Protein AF-A0A8T4I5Z6-F1 (afdb_monomer_lite)

Sequence (72 aa):
PTAFARAFDMATIHGKNMAGSTGPFQDYLAMTSKSVALGPTAQNMGGIWGDFVEGLDQIIDDDWDYTGTVAD

Secondary structure (DSSP, 8-state):
--HHHHHHHHHHHHSB-TTSSB-S-SS-GGGSS----SS-S-GGGTTHHHHHHHHHHHHHTTT---------

Foldseek 3Di:
DDPVVVQVCCCQAVCAGPVRHGHPDPDHNVVDPQDFDAAPQDVVRPHRNNRVVSSVCVQVVVVHDDPDDDDD

Radius of gyration: 14.67 Å; chains: 1; bounding box: 36×20×40 Å

Structure (mmCIF, N/CA/C/O backbone):
data_AF-A0A8T4I5Z6-F1
#
_entry.id   AF-A0A8T4I5Z6-F1
#
loop_
_atom_site.group_PDB
_atom_site.id
_atom_site.type_symbol
_atom_site.label_atom_id
_atom_site.label_alt_id
_atom_site.label_comp_id
_atom_site.label_asym_id
_atom_site.label_entity_id
_atom_site.label_seq_id
_atom_site.pdbx_PDB_ins_code
_atom_site.Cartn_x
_atom_site.Cartn_y
_atom_site.Cartn_z
_atom_site.occupancy
_atom_site.B_iso_or_equiv
_atom_site.auth_seq_id
_atom_site.auth_comp_id
_atom_site.auth_asym_id
_atom_site.auth_atom_id
_atom_site.pdbx_PDB_model_num
ATOM 1 N N . PRO A 1 1 ? 17.733 -6.269 1.559 1.00 62.84 1 PRO A N 1
ATOM 2 C CA . PRO A 1 1 ? 17.045 -6.231 0.244 1.00 62.84 1 PRO A CA 1
ATOM 3 C C . PRO A 1 1 ? 18.044 -6.040 -0.907 1.00 62.84 1 PRO A C 1
ATOM 5 O O . PRO A 1 1 ? 18.884 -5.145 -0.845 1.00 62.84 1 PRO A O 1
ATOM 8 N N . THR A 1 2 ? 17.982 -6.906 -1.918 1.00 86.69 2 THR A N 1
ATOM 9 C CA . THR A 1 2 ? 18.803 -6.803 -3.134 1.00 86.69 2 THR A CA 1
ATOM 10 C C . THR A 1 2 ? 18.355 -5.608 -3.984 1.00 86.69 2 THR A C 1
ATOM 12 O O . THR A 1 2 ? 17.236 -5.115 -3.833 1.00 86.69 2 THR A O 1
ATOM 15 N N . ALA A 1 3 ? 19.221 -5.118 -4.876 1.00 86.56 3 ALA A N 1
ATOM 16 C CA . ALA A 1 3 ? 18.917 -3.953 -5.714 1.00 86.56 3 ALA A CA 1
ATOM 17 C C . ALA A 1 3 ? 17.651 -4.150 -6.569 1.00 86.56 3 ALA A C 1
ATOM 19 O O . ALA A 1 3 ? 16.870 -3.217 -6.727 1.00 86.56 3 ALA A O 1
ATOM 20 N N . PHE A 1 4 ? 17.419 -5.374 -7.054 1.00 88.75 4 PHE A N 1
ATOM 21 C CA . PHE A 1 4 ? 16.224 -5.702 -7.827 1.00 88.75 4 PHE A CA 1
ATOM 22 C C . PHE A 1 4 ? 14.942 -5.606 -6.994 1.00 88.75 4 PHE A C 1
ATOM 24 O O . PHE A 1 4 ? 13.983 -5.003 -7.455 1.00 88.75 4 PHE A O 1
ATOM 31 N N . ALA A 1 5 ? 14.937 -6.128 -5.762 1.00 92.06 5 ALA A N 1
ATOM 32 C CA . ALA A 1 5 ? 13.760 -6.056 -4.894 1.00 92.06 5 ALA A CA 1
ATOM 33 C C . ALA A 1 5 ? 13.348 -4.600 -4.623 1.00 92.06 5 ALA A C 1
ATOM 35 O O . ALA A 1 5 ? 12.189 -4.253 -4.782 1.00 92.06 5 ALA A O 1
ATOM 36 N N . ARG A 1 6 ? 14.316 -3.715 -4.344 1.00 91.00 6 ARG A N 1
ATOM 37 C CA . ARG A 1 6 ? 14.036 -2.278 -4.161 1.00 91.00 6 ARG A CA 1
A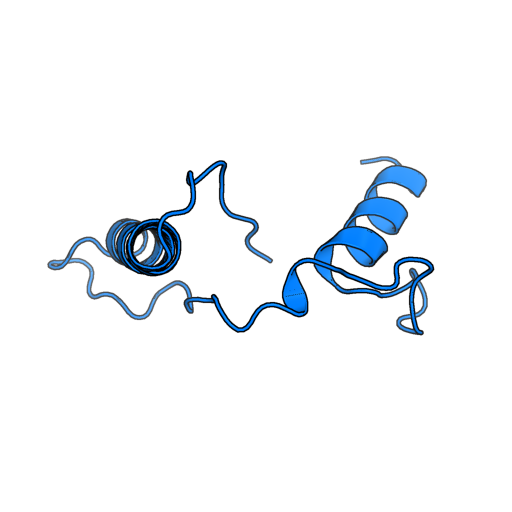TOM 38 C C . ARG A 1 6 ? 13.478 -1.620 -5.423 1.00 91.00 6 ARG A C 1
ATOM 40 O O . ARG A 1 6 ? 12.579 -0.796 -5.334 1.00 91.00 6 ARG A O 1
ATOM 47 N N . ALA A 1 7 ? 14.023 -1.966 -6.589 1.00 92.00 7 ALA A N 1
ATOM 48 C CA . ALA A 1 7 ? 13.542 -1.439 -7.864 1.00 92.00 7 ALA A CA 1
ATOM 49 C C . ALA A 1 7 ? 12.132 -1.934 -8.198 1.00 92.00 7 ALA A C 1
ATOM 51 O O . ALA A 1 7 ? 11.337 -1.177 -8.749 1.00 92.00 7 ALA A O 1
ATOM 52 N N . PHE A 1 8 ? 11.829 -3.184 -7.849 1.00 93.06 8 PHE A N 1
ATOM 53 C CA . PHE A 1 8 ? 10.498 -3.750 -7.982 1.00 93.06 8 PHE A CA 1
ATOM 54 C C . PHE A 1 8 ? 9.504 -3.036 -7.062 1.00 93.06 8 PHE A C 1
ATOM 56 O O . PHE A 1 8 ? 8.506 -2.544 -7.571 1.00 93.06 8 PHE A O 1
ATOM 63 N N . ASP A 1 9 ? 9.815 -2.879 -5.770 1.00 92.94 9 ASP A N 1
ATOM 64 C CA . ASP A 1 9 ? 8.956 -2.174 -4.804 1.00 92.94 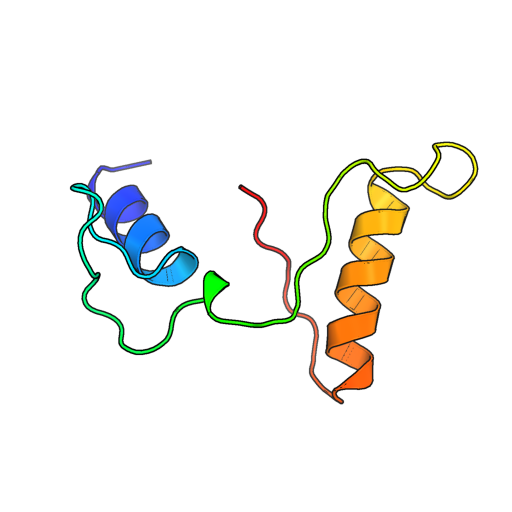9 ASP A CA 1
ATOM 65 C C . ASP A 1 9 ? 8.704 -0.714 -5.227 1.00 92.94 9 ASP A C 1
ATOM 67 O O . ASP A 1 9 ? 7.565 -0.255 -5.243 1.00 92.94 9 ASP A O 1
ATOM 71 N N . MET A 1 10 ? 9.738 0.009 -5.678 1.00 93.94 10 MET A N 1
ATOM 72 C CA . MET A 1 10 ? 9.580 1.376 -6.204 1.00 93.94 10 MET A CA 1
ATOM 73 C C . MET A 1 10 ? 8.644 1.446 -7.415 1.00 93.94 10 MET A C 1
ATOM 75 O O . MET A 1 10 ? 7.876 2.402 -7.564 1.00 93.94 10 MET A O 1
ATOM 79 N N . ALA A 1 11 ? 8.699 0.435 -8.279 1.00 95.38 11 ALA A N 1
ATOM 80 C CA . ALA A 1 11 ? 7.858 0.362 -9.457 1.00 95.38 11 ALA A CA 1
ATOM 81 C C . ALA A 1 11 ? 6.415 -0.022 -9.105 1.00 95.38 11 ALA A C 1
ATOM 83 O O . ALA A 1 11 ? 5.495 0.622 -9.600 1.00 95.38 11 ALA A O 1
ATOM 84 N N . THR A 1 12 ? 6.201 -1.037 -8.265 1.00 94.75 12 THR A N 1
ATOM 85 C CA . THR A 1 12 ? 4.861 -1.545 -7.924 1.00 94.75 12 THR A CA 1
ATOM 86 C C . THR A 1 12 ? 4.113 -0.646 -6.946 1.00 94.75 12 THR A C 1
ATOM 88 O O . THR A 1 12 ? 2.897 -0.506 -7.062 1.00 94.75 12 THR A O 1
ATOM 91 N N . ILE A 1 13 ? 4.816 -0.014 -6.002 1.00 94.38 13 ILE A N 1
ATOM 92 C CA . ILE A 1 13 ? 4.203 0.867 -5.006 1.00 94.38 13 ILE A CA 1
ATOM 93 C C . ILE A 1 13 ? 4.036 2.270 -5.582 1.00 94.38 13 ILE A C 1
ATOM 95 O O . ILE A 1 13 ? 2.930 2.801 -5.581 1.00 94.38 13 ILE A O 1
ATOM 99 N N . HIS A 1 14 ? 5.105 2.868 -6.113 1.00 94.88 14 HIS A N 1
ATOM 100 C CA . HIS A 1 14 ? 5.111 4.289 -6.481 1.00 94.88 14 HIS A CA 1
ATOM 101 C C . HIS A 1 14 ? 5.004 4.555 -7.984 1.00 94.88 14 HIS A C 1
ATOM 103 O O . HIS A 1 14 ? 4.994 5.721 -8.384 1.00 94.88 14 HIS A O 1
ATOM 109 N N . GLY A 1 15 ? 4.983 3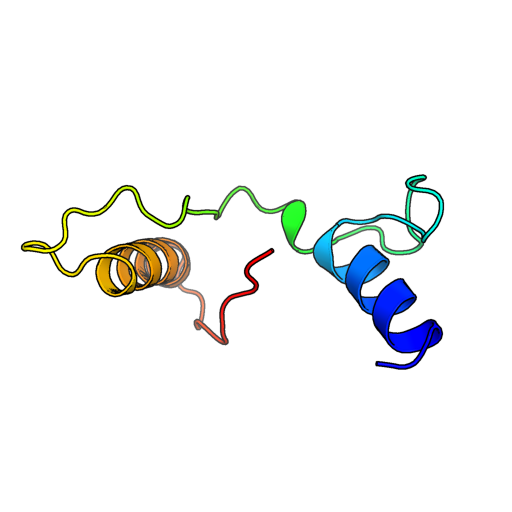.517 -8.826 1.00 95.38 15 GLY A N 1
ATOM 110 C CA . GLY A 1 15 ? 4.945 3.688 -10.278 1.00 95.38 15 GLY A CA 1
ATOM 111 C C . GLY A 1 15 ? 6.220 4.320 -10.834 1.00 95.38 15 GLY A C 1
ATOM 112 O O . GLY A 1 15 ? 6.168 4.997 -11.860 1.00 95.38 15 GLY A O 1
ATOM 113 N N . LYS A 1 16 ? 7.366 4.160 -10.151 1.00 95.69 16 LYS A N 1
ATOM 114 C CA . LYS A 1 16 ? 8.629 4.835 -10.492 1.00 95.69 16 LYS A CA 1
ATOM 115 C C . LYS A 1 16 ? 9.789 3.866 -10.677 1.00 95.69 16 LYS A C 1
ATOM 117 O O . LYS A 1 16 ? 9.862 2.816 -10.051 1.00 95.69 16 LYS A O 1
ATOM 122 N N . ASN A 1 17 ? 10.747 4.245 -11.516 1.00 94.12 17 ASN A N 1
ATOM 123 C CA . ASN A 1 17 ? 12.054 3.600 -11.553 1.00 94.12 17 ASN A CA 1
ATOM 124 C C . ASN A 1 17 ? 12.975 4.148 -10.444 1.00 94.12 17 ASN A C 1
ATOM 126 O O . ASN A 1 17 ? 12.671 5.139 -9.780 1.00 94.12 17 ASN A O 1
ATOM 130 N N . MET A 1 18 ? 14.152 3.540 -10.278 1.00 91.25 18 MET A N 1
ATOM 131 C CA . MET A 1 18 ? 15.131 3.957 -9.259 1.00 91.25 18 MET A CA 1
ATOM 132 C C . MET A 1 18 ? 15.709 5.368 -9.469 1.00 91.25 18 MET A C 1
ATOM 134 O O . MET A 1 18 ? 16.325 5.910 -8.558 1.00 91.25 18 MET A O 1
ATOM 138 N N . ALA A 1 19 ? 15.522 5.964 -10.649 1.00 92.06 19 ALA A N 1
ATOM 139 C CA . ALA A 1 19 ? 15.900 7.344 -10.951 1.00 92.06 19 ALA A CA 1
ATOM 140 C C . ALA A 1 19 ? 14.730 8.335 -10.764 1.00 92.06 19 ALA A C 1
ATOM 142 O O . ALA A 1 19 ? 14.862 9.511 -11.093 1.00 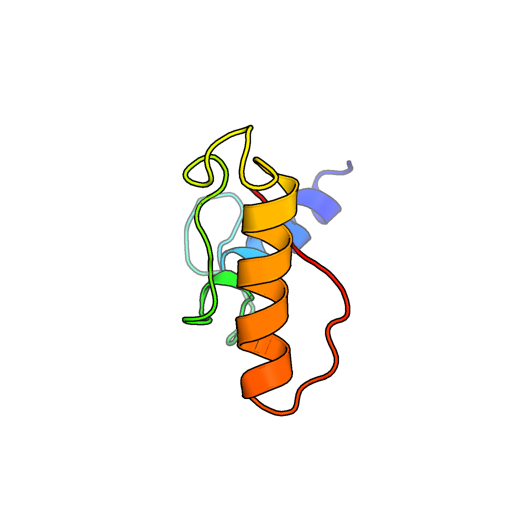92.06 19 ALA A O 1
ATOM 143 N N . GLY A 1 20 ? 13.576 7.872 -10.265 1.00 91.12 20 GLY A N 1
ATOM 144 C CA . GLY A 1 20 ? 12.388 8.688 -10.005 1.00 91.12 20 GLY A CA 1
ATOM 145 C C . GLY A 1 20 ? 11.530 9.010 -11.233 1.00 91.12 20 GLY A C 1
ATOM 146 O O . GLY A 1 20 ? 10.543 9.729 -11.098 1.00 91.12 20 GLY A O 1
ATOM 147 N N . SER A 1 21 ? 11.874 8.490 -12.415 1.00 94.50 21 SER A N 1
ATOM 148 C CA . SER A 1 21 ? 11.036 8.598 -13.622 1.00 94.50 21 SER A CA 1
ATOM 149 C C . SER A 1 21 ? 9.926 7.544 -13.620 1.00 94.50 21 SER A C 1
ATOM 151 O O . SER A 1 21 ? 9.946 6.641 -12.786 1.00 94.50 21 SER A O 1
ATOM 153 N N . THR A 1 22 ? 8.988 7.621 -14.568 1.00 95.38 22 THR A N 1
ATOM 154 C CA . THR A 1 22 ? 7.897 6.645 -14.721 1.00 95.38 22 THR A CA 1
ATOM 155 C C . THR A 1 22 ? 8.418 5.206 -14.777 1.00 95.38 22 THR A C 1
ATOM 157 O O . THR A 1 22 ? 9.385 4.897 -15.478 1.00 95.38 22 THR A O 1
ATOM 160 N N . GLY A 1 23 ? 7.792 4.341 -13.983 1.00 93.75 23 GLY A N 1
ATOM 161 C CA . GLY A 1 23 ? 8.065 2.915 -13.900 1.00 93.75 23 GLY A CA 1
ATOM 162 C C . GLY A 1 23 ? 7.405 2.115 -15.031 1.00 93.75 23 GLY A C 1
ATOM 163 O O . GLY A 1 23 ? 6.670 2.664 -15.846 1.00 93.75 23 GLY A O 1
ATOM 164 N N . PRO A 1 24 ? 7.681 0.804 -15.104 1.00 95.31 24 PRO A N 1
ATOM 165 C CA . PRO A 1 24 ? 7.197 -0.066 -16.177 1.00 95.31 24 PRO A CA 1
ATOM 166 C C . PRO A 1 24 ? 5.726 -0.488 -16.039 1.00 95.31 24 PRO A C 1
ATOM 168 O O . PRO A 1 24 ? 5.170 -1.029 -16.993 1.00 95.31 24 PRO A O 1
ATOM 171 N N . PHE A 1 25 ? 5.110 -0.301 -14.869 1.00 94.56 25 PHE A N 1
ATOM 172 C CA . PHE A 1 25 ? 3.728 -0.702 -14.623 1.00 94.56 25 PHE A CA 1
ATOM 173 C C . PHE A 1 25 ? 2.769 0.441 -14.938 1.00 94.56 25 PHE A C 1
ATOM 175 O O . PHE A 1 25 ? 3.019 1.587 -14.567 1.00 94.56 25 PHE A O 1
ATOM 182 N N . GLN A 1 26 ? 1.676 0.110 -15.625 1.00 94.69 26 GLN A N 1
ATOM 183 C CA . GLN A 1 26 ? 0.596 1.052 -15.906 1.00 94.69 26 GLN A CA 1
ATOM 184 C C . GLN A 1 26 ? -0.178 1.400 -14.627 1.00 94.69 26 GLN A C 1
ATOM 186 O O . GLN A 1 26 ? -0.443 2.574 -14.388 1.00 94.69 26 GLN A O 1
ATOM 191 N N . ASP A 1 27 ? -0.463 0.389 -13.803 1.00 94.81 27 ASP A N 1
ATOM 192 C CA . ASP A 1 27 ? -1.135 0.525 -12.512 1.00 94.81 27 ASP A CA 1
ATOM 193 C C . ASP A 1 27 ? -0.137 0.256 -11.373 1.00 94.81 27 ASP A C 1
ATOM 195 O O . ASP A 1 27 ? 0.700 -0.647 -11.463 1.00 94.81 27 ASP A O 1
ATOM 199 N N . TYR A 1 28 ? -0.215 1.043 -10.301 1.00 94.38 28 TYR A N 1
ATOM 200 C CA . TYR A 1 28 ? 0.651 0.945 -9.120 1.00 94.38 28 TYR A CA 1
ATOM 201 C C . TYR A 1 28 ? -0.126 1.323 -7.854 1.00 94.38 28 TYR A C 1
ATOM 203 O O . TYR A 1 28 ? -1.118 2.046 -7.927 1.00 94.38 28 TYR A O 1
ATOM 211 N N . LEU A 1 29 ? 0.308 0.847 -6.682 1.00 91.38 29 LEU A N 1
ATOM 212 C CA . LEU A 1 29 ? -0.490 0.956 -5.450 1.00 91.38 29 LEU A CA 1
ATOM 213 C C . LEU A 1 29 ? -0.796 2.407 -5.062 1.00 91.38 29 LEU A C 1
ATOM 215 O O . LEU A 1 29 ? -1.946 2.725 -4.791 1.00 91.38 29 LEU A O 1
ATOM 219 N N . ALA A 1 30 ? 0.186 3.308 -5.117 1.00 91.44 30 ALA A N 1
ATOM 220 C CA . ALA A 1 30 ? 0.005 4.726 -4.794 1.00 91.44 30 ALA A CA 1
ATOM 221 C C . ALA A 1 30 ? -0.859 5.503 -5.812 1.00 91.44 30 ALA A C 1
ATOM 223 O O . ALA A 1 30 ? -1.041 6.709 -5.660 1.00 91.44 30 ALA A O 1
ATOM 224 N N . MET A 1 31 ? -1.367 4.851 -6.865 1.00 92.50 31 MET A N 1
ATOM 225 C CA . MET A 1 31 ? -2.357 5.435 -7.773 1.00 92.50 31 MET A CA 1
ATOM 226 C C . MET A 1 31 ? -3.768 5.436 -7.165 1.00 92.50 31 MET A C 1
ATOM 228 O O . MET A 1 31 ? -4.623 6.200 -7.609 1.00 92.50 31 MET A O 1
ATOM 232 N N . THR A 1 32 ? -4.024 4.592 -6.160 1.00 90.19 32 THR A N 1
ATOM 233 C CA . THR A 1 32 ? -5.316 4.546 -5.468 1.00 90.19 32 THR A CA 1
ATOM 234 C C . THR A 1 32 ? -5.594 5.835 -4.692 1.00 90.19 32 THR A C 1
ATOM 236 O O . THR A 1 32 ? -4.684 6.476 -4.169 1.00 90.19 32 THR A O 1
ATOM 239 N N . SER A 1 33 ? -6.870 6.198 -4.554 1.00 89.94 33 SER A N 1
ATOM 240 C CA . SER A 1 33 ? -7.298 7.271 -3.648 1.00 89.94 33 SER A CA 1
ATOM 241 C C . SER A 1 33 ? -7.418 6.811 -2.190 1.00 89.94 33 SER A C 1
ATOM 243 O O . SER A 1 33 ? -7.645 7.633 -1.307 1.00 89.94 33 SER A O 1
ATOM 245 N N . LYS A 1 34 ? -7.298 5.504 -1.938 1.00 91.00 34 LYS A N 1
ATOM 246 C CA . LYS A 1 34 ? -7.463 4.869 -0.627 1.00 91.00 34 LYS A CA 1
ATOM 247 C C . LYS A 1 34 ? -6.152 4.924 0.155 1.00 91.00 34 LYS A C 1
ATOM 249 O O . LYS A 1 34 ? -5.305 4.042 0.039 1.00 91.00 34 LYS A O 1
ATOM 254 N N . SER A 1 35 ? -5.956 6.002 0.907 1.00 91.38 35 SER A N 1
ATOM 255 C CA . SER A 1 35 ? -4.792 6.174 1.778 1.00 91.38 35 SER A CA 1
ATOM 256 C C . SER A 1 35 ? -5.171 6.911 3.058 1.00 91.38 35 SER A C 1
ATOM 258 O O . SER A 1 35 ? -6.081 7.740 3.066 1.00 91.38 35 SER A O 1
ATOM 260 N N . VAL A 1 36 ? -4.460 6.595 4.138 1.00 92.94 36 VAL A N 1
ATOM 261 C CA . VAL A 1 36 ? -4.618 7.211 5.458 1.00 92.94 36 VAL A CA 1
ATOM 262 C C . VAL A 1 36 ? -3.242 7.663 5.932 1.00 92.94 36 VAL A C 1
ATOM 264 O O . VAL A 1 36 ? -2.246 6.966 5.730 1.00 92.94 36 VAL A O 1
ATOM 267 N N . ALA A 1 37 ? -3.172 8.848 6.536 1.00 93.19 37 ALA A N 1
ATOM 268 C CA . ALA A 1 37 ? -1.948 9.322 7.167 1.00 93.19 37 ALA A CA 1
ATOM 269 C C . ALA A 1 37 ? -1.732 8.586 8.497 1.00 93.19 37 ALA A C 1
ATOM 271 O O . ALA A 1 37 ? -2.671 8.430 9.267 1.00 93.19 37 ALA A O 1
ATOM 272 N N . LEU A 1 38 ? -0.497 8.179 8.793 1.00 92.00 38 LEU A N 1
ATOM 273 C CA . LEU A 1 38 ? -0.156 7.544 10.069 1.00 92.00 38 LEU A CA 1
ATOM 274 C C . LEU A 1 38 ? 0.232 8.596 11.121 1.00 92.00 38 LEU A C 1
ATOM 276 O O . LEU A 1 38 ? 1.006 9.512 10.841 1.00 92.00 38 LEU A O 1
ATOM 280 N N . GLY A 1 39 ? -0.282 8.451 12.342 1.00 94.06 39 GLY A N 1
ATOM 281 C CA . GLY A 1 39 ? -0.082 9.360 13.472 1.00 94.06 39 GLY A CA 1
ATOM 282 C C . GLY A 1 39 ? -1.176 10.395 13.811 1.00 94.06 39 GLY A C 1
ATOM 283 O O . GLY A 1 39 ? -1.029 11.011 14.871 1.00 94.06 39 GLY A O 1
ATOM 284 N N . PRO A 1 40 ? -2.238 10.652 13.017 1.00 94.56 40 PRO A N 1
ATOM 285 C CA . PRO A 1 40 ? -3.261 11.630 13.385 1.00 94.56 40 PRO A CA 1
ATOM 286 C C . PRO A 1 40 ? -4.213 11.124 14.477 1.00 94.56 40 PRO A C 1
ATOM 288 O O . PRO A 1 40 ? -4.724 11.945 15.245 1.00 94.56 40 PRO A O 1
ATOM 291 N N . THR A 1 41 ? -4.445 9.811 14.598 1.00 95.62 41 THR A N 1
ATOM 292 C CA . THR A 1 41 ? -5.315 9.283 15.654 1.00 95.62 41 THR A CA 1
ATOM 293 C C . THR A 1 41 ? -4.678 9.459 17.030 1.00 95.62 41 THR A C 1
ATOM 295 O O . THR A 1 41 ? -3.551 9.036 17.299 1.00 95.62 41 THR A O 1
ATOM 298 N N . ALA A 1 42 ? -5.425 10.069 17.952 1.00 95.50 42 ALA A N 1
ATOM 299 C CA . ALA A 1 42 ? -4.968 10.282 19.319 1.00 95.50 42 ALA A CA 1
ATOM 300 C C . ALA A 1 42 ? -4.693 8.951 20.046 1.00 95.50 42 ALA A C 1
ATOM 302 O O . ALA A 1 42 ? -5.376 7.947 19.840 1.00 95.50 42 ALA A O 1
ATOM 303 N N . GLN A 1 43 ? -3.722 8.940 20.965 1.00 93.00 43 GLN A N 1
ATOM 304 C CA . GLN A 1 43 ? -3.304 7.713 21.658 1.00 93.00 43 GLN A CA 1
ATOM 305 C C . GLN A 1 43 ? -4.437 7.056 22.466 1.00 93.00 43 GLN A C 1
ATOM 307 O O . GLN A 1 43 ? -4.536 5.833 22.514 1.00 93.00 43 GLN A O 1
ATOM 312 N N . ASN A 1 44 ? -5.323 7.854 23.066 1.00 95.31 44 ASN A N 1
ATOM 313 C CA . ASN A 1 44 ? -6.507 7.368 23.783 1.00 95.31 44 ASN A CA 1
ATOM 314 C C . ASN A 1 44 ? -7.625 6.853 22.856 1.00 95.31 44 ASN A C 1
ATOM 316 O O . ASN A 1 44 ? -8.569 6.243 23.345 1.00 95.31 44 ASN A O 1
ATOM 320 N N . MET A 1 45 ? -7.514 7.096 21.549 1.00 92.31 45 MET A N 1
ATOM 321 C CA . MET A 1 45 ? -8.432 6.636 20.502 1.00 92.31 45 MET A CA 1
ATOM 322 C C . MET A 1 45 ? -7.852 5.461 19.694 1.00 92.31 45 MET A C 1
ATOM 324 O O . MET A 1 45 ? -8.410 5.088 18.671 1.00 92.31 45 MET A O 1
ATOM 328 N N . GLY A 1 46 ? -6.737 4.870 20.143 1.00 93.12 46 GLY A N 1
ATOM 329 C CA . GLY A 1 46 ? -6.082 3.731 19.486 1.00 93.12 46 GLY A CA 1
ATOM 330 C C . GLY A 1 46 ? -4.733 4.054 18.838 1.00 93.12 46 GLY A C 1
ATOM 331 O O . GLY A 1 46 ? -3.999 3.130 18.489 1.00 93.12 46 GLY A O 1
ATOM 332 N N . GLY A 1 47 ? -4.352 5.333 18.724 1.00 95.44 47 GLY A N 1
ATOM 333 C CA . GLY A 1 47 ? -3.082 5.736 18.112 1.00 95.44 47 GLY A CA 1
ATOM 334 C C . GLY A 1 47 ? -2.915 5.165 16.700 1.00 95.44 47 GLY A C 1
ATOM 335 O O . GLY A 1 47 ? -3.879 5.066 15.951 1.00 95.44 47 GLY A O 1
ATOM 336 N N . ILE A 1 48 ? -1.712 4.681 16.387 1.00 94.31 48 ILE A N 1
ATOM 337 C CA . ILE A 1 48 ? -1.388 4.065 15.088 1.00 94.31 48 ILE A CA 1
ATOM 338 C C . ILE A 1 48 ? -2.321 2.900 14.718 1.00 94.31 48 ILE A C 1
ATOM 340 O O . ILE A 1 48 ? -2.607 2.690 13.544 1.00 94.31 48 ILE A O 1
ATOM 344 N N . TRP A 1 49 ? -2.821 2.134 15.695 1.00 94.00 49 TRP A N 1
ATOM 345 C CA . TRP A 1 49 ? -3.790 1.074 15.398 1.00 94.00 49 TRP A CA 1
ATOM 346 C C . TRP A 1 49 ? -5.107 1.645 14.860 1.00 94.00 49 TRP A C 1
ATOM 348 O O . TRP A 1 49 ? -5.683 1.062 13.948 1.00 94.00 49 TRP A O 1
ATOM 358 N N . GLY A 1 50 ? -5.550 2.793 15.380 1.00 96.19 50 GLY A N 1
ATOM 359 C CA . GLY A 1 50 ? -6.737 3.480 14.875 1.00 96.19 50 GLY A CA 1
ATOM 360 C C . GLY A 1 50 ? -6.571 3.928 13.423 1.00 96.19 50 GLY A C 1
ATOM 361 O O . GLY A 1 50 ? -7.483 3.718 12.631 1.00 96.19 50 GLY A O 1
ATOM 362 N N . ASP A 1 51 ? -5.382 4.407 13.045 1.00 95.12 51 ASP A N 1
ATOM 363 C CA . ASP A 1 51 ? -5.085 4.773 11.651 1.00 95.12 51 ASP A CA 1
ATOM 364 C C . ASP A 1 51 ? -5.151 3.551 10.709 1.00 95.12 51 ASP A C 1
ATOM 366 O O . ASP A 1 51 ? -5.655 3.638 9.589 1.00 95.12 51 ASP A O 1
ATOM 370 N N . PHE A 1 52 ? -4.682 2.376 11.157 1.00 94.31 52 PHE A N 1
ATOM 371 C CA . PHE A 1 52 ? -4.804 1.139 10.372 1.00 94.31 52 PHE A CA 1
ATOM 372 C C . PHE A 1 52 ? -6.252 0.669 10.230 1.00 94.31 52 PHE A C 1
ATOM 374 O O . PHE A 1 52 ? -6.626 0.180 9.165 1.00 94.31 52 PHE A O 1
ATOM 381 N N . VAL A 1 53 ? -7.063 0.803 11.282 1.00 94.31 53 VAL A N 1
ATOM 382 C CA . VAL A 1 53 ? -8.489 0.452 11.232 1.00 94.31 53 VAL A CA 1
ATOM 383 C C . VAL A 1 53 ? -9.243 1.377 10.285 1.00 94.31 53 VAL A C 1
ATOM 385 O O . VAL A 1 53 ? -10.031 0.883 9.489 1.00 94.31 53 VAL A O 1
ATOM 388 N N . GLU A 1 54 ? -8.956 2.680 10.305 1.00 94.12 54 GLU A N 1
ATOM 389 C CA . GLU A 1 54 ? -9.523 3.635 9.346 1.00 94.12 54 GLU A CA 1
ATOM 390 C C . GLU A 1 54 ? -9.166 3.256 7.901 1.00 94.12 54 GLU A C 1
ATOM 392 O O . GLU A 1 54 ? -10.023 3.263 7.020 1.00 94.12 54 GLU A O 1
ATOM 397 N N . GLY A 1 55 ? -7.914 2.863 7.647 1.00 92.38 55 GLY A N 1
ATOM 398 C CA . GLY A 1 55 ? -7.498 2.399 6.322 1.00 92.38 55 GLY A CA 1
ATOM 399 C C . GLY A 1 55 ? -8.180 1.096 5.888 1.00 92.38 55 GLY A C 1
ATOM 400 O O . GLY A 1 55 ? -8.500 0.936 4.713 1.00 92.38 55 GLY A O 1
ATOM 401 N N . LEU A 1 56 ? -8.412 0.172 6.824 1.00 94.19 56 LEU A N 1
ATOM 402 C CA . LEU A 1 56 ? -9.115 -1.089 6.578 1.00 94.19 56 LEU A CA 1
ATOM 403 C C . LEU A 1 56 ? -10.600 -0.861 6.256 1.00 94.19 56 LEU A C 1
ATOM 405 O O . LEU A 1 56 ? -11.117 -1.490 5.334 1.00 94.19 56 LEU A O 1
ATOM 409 N N . ASP A 1 57 ? -11.249 0.069 6.958 1.00 94.06 57 ASP A N 1
ATOM 410 C CA . ASP A 1 57 ? -12.650 0.452 6.743 1.00 94.06 57 ASP A CA 1
ATOM 411 C C . ASP A 1 57 ? -12.887 0.911 5.296 1.00 94.06 57 ASP A C 1
ATOM 413 O O . ASP A 1 57 ? -13.771 0.404 4.614 1.00 94.06 57 ASP A O 1
ATOM 417 N N . GLN A 1 58 ? -11.990 1.747 4.755 1.00 93.00 58 GLN A N 1
ATOM 418 C CA . GLN A 1 58 ? -12.093 2.254 3.379 1.00 93.00 58 GLN A CA 1
ATOM 419 C C . GLN A 1 58 ? -12.082 1.176 2.281 1.00 93.00 58 GLN A C 1
ATOM 421 O O . GLN A 1 58 ? -12.536 1.453 1.165 1.00 93.00 58 GLN A O 1
ATOM 426 N N . ILE A 1 59 ? -11.488 0.008 2.552 1.00 92.94 59 ILE A N 1
ATOM 427 C CA . ILE A 1 59 ? -11.405 -1.120 1.613 1.00 92.94 59 ILE A CA 1
ATOM 428 C C . ILE A 1 59 ? -12.642 -2.008 1.743 1.00 92.94 59 ILE A C 1
ATOM 430 O O . ILE A 1 59 ? -13.221 -2.404 0.733 1.00 92.94 59 ILE A O 1
ATOM 434 N N . ILE A 1 60 ? -13.064 -2.283 2.978 1.00 93.50 60 ILE A N 1
ATOM 435 C CA . ILE A 1 60 ? -14.256 -3.092 3.248 1.00 93.50 60 ILE A CA 1
ATOM 436 C C . ILE A 1 60 ? -15.523 -2.366 2.782 1.00 93.50 60 ILE A C 1
ATOM 438 O O . ILE A 1 60 ? -16.405 -3.008 2.218 1.00 93.50 60 ILE A O 1
ATOM 442 N N . ASP A 1 61 ? -15.594 -1.041 2.930 1.00 93.75 61 ASP A N 1
ATOM 443 C CA . ASP A 1 61 ? -16.707 -0.217 2.436 1.00 93.75 61 ASP A CA 1
ATOM 444 C C . ASP A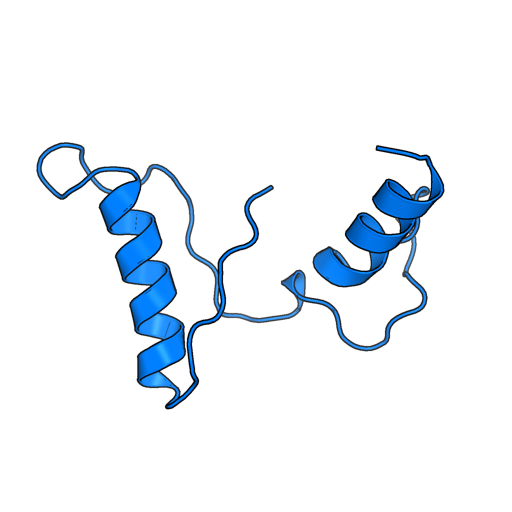 1 61 ? -16.898 -0.302 0.914 1.00 93.75 61 ASP A C 1
ATOM 446 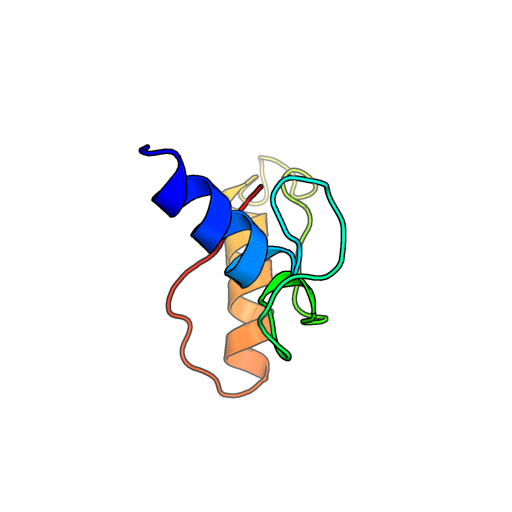O O . ASP A 1 61 ? -18.013 -0.147 0.413 1.00 93.75 61 ASP A O 1
ATOM 450 N N . ASP A 1 62 ? -15.825 -0.581 0.172 1.00 91.19 62 ASP A N 1
ATOM 451 C CA . ASP A 1 62 ? -15.883 -0.791 -1.275 1.00 91.19 62 ASP A CA 1
ATOM 452 C C . ASP A 1 62 ? -16.272 -2.238 -1.650 1.00 91.19 62 ASP A C 1
ATOM 454 O O . ASP A 1 62 ? -16.326 -2.553 -2.841 1.00 91.19 62 ASP A O 1
ATOM 458 N N . ASP A 1 63 ? -16.544 -3.106 -0.668 1.00 92.31 63 ASP A N 1
ATOM 459 C CA . ASP A 1 63 ? -16.818 -4.547 -0.816 1.00 92.31 63 ASP A CA 1
ATOM 460 C C . ASP A 1 63 ? -15.593 -5.361 -1.291 1.00 92.31 63 ASP A C 1
ATOM 462 O O . ASP A 1 63 ? -15.710 -6.323 -2.053 1.00 92.31 63 ASP A O 1
ATOM 466 N N . TRP A 1 64 ? -14.385 -4.965 -0.856 1.00 92.50 64 TRP A N 1
ATOM 467 C CA . TRP A 1 64 ? -13.130 -5.673 -1.151 1.00 92.50 64 TRP A CA 1
ATOM 468 C C . TRP A 1 64 ? -12.556 -6.381 0.079 1.00 92.50 64 TRP A C 1
ATOM 470 O O . TRP A 1 64 ? -12.623 -5.889 1.207 1.00 92.50 64 TRP A O 1
ATOM 480 N N . ASP A 1 65 ? -11.881 -7.508 -0.162 1.00 91.81 65 ASP A N 1
ATOM 481 C CA . ASP A 1 65 ? -11.105 -8.203 0.863 1.00 91.81 65 ASP A CA 1
ATOM 482 C C . ASP A 1 65 ? -9.797 -7.457 1.159 1.00 91.81 65 ASP A C 1
ATOM 484 O O . ASP A 1 65 ? -8.939 -7.268 0.291 1.00 91.81 65 ASP A O 1
ATOM 488 N N . TYR A 1 66 ? -9.602 -7.083 2.422 1.00 89.44 66 TYR A N 1
ATOM 489 C CA . TYR A 1 66 ? -8.358 -6.473 2.872 1.00 89.44 66 TYR A CA 1
ATOM 490 C C . TYR A 1 66 ? -7.247 -7.528 3.022 1.00 89.44 66 TYR A C 1
ATOM 492 O O . TYR A 1 66 ? -7.326 -8.429 3.859 1.00 89.44 66 TYR A O 1
ATOM 500 N N . THR A 1 67 ? -6.170 -7.393 2.242 1.00 90.75 67 THR A N 1
ATOM 501 C CA . THR A 1 67 ? -5.030 -8.333 2.257 1.00 90.75 67 THR A CA 1
ATOM 502 C C . THR A 1 67 ? -3.772 -7.788 2.937 1.00 90.75 67 THR A C 1
ATOM 504 O O . THR A 1 67 ? -2.826 -8.544 3.158 1.00 90.75 67 THR A O 1
ATOM 507 N N . GLY A 1 68 ? -3.723 -6.492 3.255 1.00 90.12 68 GLY A N 1
ATOM 508 C CA . GLY A 1 68 ? -2.594 -5.864 3.943 1.00 90.12 68 GLY A CA 1
ATOM 509 C C . GLY A 1 68 ? -2.429 -4.375 3.639 1.00 90.12 68 GLY A C 1
ATOM 510 O O . GLY A 1 68 ? -3.122 -3.816 2.792 1.00 90.12 68 GLY A O 1
ATOM 511 N N . THR A 1 69 ? -1.472 -3.744 4.322 1.00 90.56 69 THR A N 1
ATOM 512 C CA . THR A 1 69 ? -1.104 -2.333 4.139 1.00 90.56 69 THR A CA 1
ATOM 513 C C . THR A 1 69 ? 0.356 -2.218 3.720 1.00 90.56 69 THR A C 1
ATOM 515 O O . THR A 1 69 ? 1.223 -2.920 4.241 1.00 90.56 69 THR A O 1
ATOM 518 N N . VAL A 1 70 ? 0.622 -1.283 2.812 1.00 90.00 70 VAL A N 1
ATOM 519 C CA . VAL A 1 70 ? 1.963 -0.771 2.526 1.00 90.00 70 VAL A CA 1
ATOM 520 C C . VAL A 1 70 ? 2.093 0.590 3.203 1.00 90.00 70 VAL A C 1
ATOM 522 O O . VAL A 1 70 ? 1.233 1.447 3.018 1.00 90.00 70 VAL A O 1
ATOM 525 N N . ALA A 1 71 ? 3.148 0.770 3.994 1.00 86.88 71 ALA A N 1
ATOM 526 C CA . ALA A 1 71 ? 3.500 2.035 4.629 1.00 86.88 71 ALA A CA 1
ATOM 527 C C . ALA A 1 71 ? 4.934 2.404 4.224 1.00 86.88 71 ALA A C 1
ATOM 529 O O . ALA A 1 71 ? 5.814 1.540 4.272 1.00 86.88 71 ALA A O 1
ATOM 530 N N . ASP A 1 72 ? 5.129 3.657 3.814 1.00 79.75 72 ASP A N 1
ATOM 531 C CA . ASP A 1 72 ? 6.407 4.274 3.418 1.00 79.75 72 ASP A CA 1
ATOM 532 C C . ASP A 1 72 ? 6.735 5.432 4.372 1.00 79.75 72 ASP A C 1
ATOM 534 O O . ASP A 1 72 ? 5.805 6.226 4.659 1.00 79.75 72 ASP A O 1
#

pLDDT: mean 92.26, std 4.38, range [62.84, 96.19]